Protein AF-A0AAV1WMN7-F1 (afdb_monomer_lite)

Structure (mmCIF, N/CA/C/O backbone):
data_AF-A0AAV1WMN7-F1
#
_entry.id   AF-A0AAV1WMN7-F1
#
loop_
_atom_site.group_PDB
_atom_site.id
_atom_site.type_symbol
_atom_site.label_atom_id
_atom_site.label_alt_id
_atom_site.label_comp_id
_atom_site.label_asym_id
_atom_site.label_entity_id
_atom_site.label_seq_id
_atom_site.pdbx_PDB_ins_code
_atom_site.Cartn_x
_atom_site.Cartn_y
_atom_site.Cartn_z
_atom_site.occupancy
_atom_site.B_iso_or_equiv
_atom_site.auth_seq_id
_atom_site.auth_comp_id
_atom_site.auth_asym_id
_atom_site.auth_atom_id
_atom_site.pdbx_PDB_model_num
ATOM 1 N N . MET A 1 1 ? -5.381 -12.083 8.766 1.00 53.66 1 MET A N 1
ATOM 2 C CA . MET A 1 1 ? -4.663 -11.690 7.536 1.00 53.66 1 MET A CA 1
ATOM 3 C C . MET A 1 1 ? -5.593 -11.857 6.350 1.00 53.66 1 MET A C 1
ATOM 5 O O . MET A 1 1 ? -5.753 -12.968 5.834 1.00 53.66 1 MET A O 1
ATOM 9 N N . ASP A 1 2 ? -6.250 -10.763 5.982 1.00 74.25 2 ASP A N 1
ATOM 10 C CA . ASP A 1 2 ? -7.169 -10.698 4.850 1.00 74.25 2 ASP A CA 1
ATOM 11 C C . ASP A 1 2 ? -6.489 -11.087 3.537 1.00 74.25 2 ASP A C 1
ATOM 13 O O . ASP A 1 2 ? -5.278 -10.934 3.357 1.00 74.25 2 ASP A O 1
ATOM 17 N N . ALA A 1 3 ? -7.266 -11.642 2.608 1.00 82.06 3 ALA A N 1
ATOM 18 C CA . ALA A 1 3 ? -6.767 -12.032 1.290 1.00 82.06 3 ALA A CA 1
ATOM 19 C C . ALA A 1 3 ? -6.142 -10.843 0.532 1.00 82.06 3 ALA A C 1
ATOM 21 O O . ALA A 1 3 ? -5.171 -11.038 -0.196 1.00 82.06 3 ALA A O 1
ATOM 22 N N . ALA A 1 4 ? -6.644 -9.624 0.772 1.00 84.00 4 ALA A N 1
ATOM 23 C CA . ALA A 1 4 ? -6.129 -8.382 0.202 1.00 84.00 4 ALA A CA 1
ATOM 24 C C . ALA A 1 4 ? -4.663 -8.124 0.585 1.00 84.00 4 ALA A C 1
ATOM 26 O O . ALA A 1 4 ? -3.835 -7.938 -0.303 1.00 84.00 4 ALA A O 1
ATOM 27 N N . ALA A 1 5 ? -4.318 -8.224 1.876 1.00 87.88 5 ALA A N 1
ATOM 28 C CA . ALA A 1 5 ? -2.950 -8.020 2.367 1.00 87.88 5 ALA A CA 1
ATOM 29 C C . ALA A 1 5 ? -1.945 -8.923 1.638 1.00 87.88 5 ALA A C 1
ATOM 31 O O . ALA A 1 5 ? -0.938 -8.466 1.109 1.00 87.88 5 ALA A O 1
ATOM 32 N N . ARG A 1 6 ? -2.280 -10.214 1.510 1.00 92.00 6 ARG A N 1
ATOM 33 C CA . ARG A 1 6 ? -1.416 -11.206 0.852 1.00 92.00 6 ARG A CA 1
ATOM 34 C C . ARG A 1 6 ? -1.241 -10.960 -0.643 1.00 92.00 6 ARG A C 1
ATOM 36 O O . ARG A 1 6 ? -0.199 -11.301 -1.198 1.00 92.00 6 ARG A O 1
ATOM 43 N N . MET A 1 7 ? -2.258 -10.429 -1.319 1.00 93.12 7 MET A N 1
ATOM 44 C CA . MET A 1 7 ? -2.145 -10.068 -2.735 1.00 93.12 7 MET A CA 1
ATOM 45 C C . MET A 1 7 ? -1.276 -8.823 -2.916 1.00 93.12 7 MET A C 1
ATOM 47 O O . MET A 1 7 ? -0.426 -8.806 -3.804 1.00 93.12 7 MET A O 1
ATOM 51 N N . ILE A 1 8 ? -1.437 -7.833 -2.038 1.00 93.56 8 ILE A N 1
ATOM 52 C CA . ILE A 1 8 ? -0.651 -6.597 -2.037 1.00 93.56 8 ILE A CA 1
ATOM 53 C C . ILE A 1 8 ? 0.828 -6.892 -1.756 1.00 93.56 8 ILE A C 1
ATOM 55 O O . ILE A 1 8 ? 1.687 -6.467 -2.522 1.00 93.56 8 ILE A O 1
ATOM 59 N N . GLU A 1 9 ? 1.137 -7.701 -0.740 1.00 93.38 9 GLU A N 1
ATOM 60 C CA . GLU A 1 9 ? 2.513 -8.117 -0.430 1.00 93.38 9 GLU A CA 1
ATOM 61 C C . GLU A 1 9 ? 3.180 -8.833 -1.609 1.00 93.38 9 GLU A C 1
ATOM 63 O O . GLU A 1 9 ? 4.337 -8.564 -1.936 1.00 93.38 9 GLU A O 1
ATOM 68 N N . LYS A 1 10 ? 2.450 -9.722 -2.295 1.00 95.44 10 LYS A N 1
ATOM 69 C CA . LYS A 1 10 ? 2.958 -10.390 -3.500 1.00 95.44 10 LYS A CA 1
ATOM 70 C C . LYS A 1 10 ? 3.209 -9.407 -4.637 1.00 95.44 10 LYS A C 1
ATOM 72 O O . LYS A 1 10 ? 4.210 -9.556 -5.331 1.00 95.44 10 LYS A O 1
ATOM 77 N N . ALA A 1 11 ? 2.327 -8.427 -4.826 1.00 94.81 11 ALA A N 1
ATOM 78 C CA . ALA A 1 11 ? 2.487 -7.400 -5.847 1.00 94.81 11 ALA A CA 1
ATOM 79 C C . ALA A 1 11 ? 3.727 -6.534 -5.576 1.00 94.81 11 ALA A C 1
ATOM 81 O O . ALA A 1 11 ? 4.531 -6.344 -6.483 1.00 94.81 11 ALA A O 1
ATOM 82 N N . ILE A 1 12 ? 3.934 -6.116 -4.323 1.00 95.31 12 ILE A N 1
ATOM 83 C CA . ILE A 1 12 ? 5.129 -5.377 -3.884 1.00 95.31 12 ILE A CA 1
ATOM 84 C C . ILE A 1 12 ? 6.392 -6.231 -4.041 1.00 95.31 12 ILE A C 1
ATOM 86 O O . ILE A 1 12 ? 7.409 -5.757 -4.533 1.00 95.31 12 ILE A O 1
ATOM 90 N N . THR A 1 13 ? 6.333 -7.513 -3.676 1.00 96.19 13 THR A N 1
ATOM 91 C CA . THR A 1 13 ? 7.478 -8.428 -3.819 1.00 96.19 13 THR A CA 1
ATOM 92 C C . THR A 1 13 ? 7.851 -8.643 -5.287 1.00 96.19 13 THR A C 1
ATOM 94 O O . THR A 1 13 ? 9.031 -8.696 -5.623 1.00 96.19 13 THR A O 1
ATOM 97 N N . ALA A 1 14 ? 6.856 -8.782 -6.167 1.00 96.94 14 ALA A N 1
ATOM 98 C CA . ALA A 1 14 ? 7.076 -8.970 -7.598 1.00 96.94 14 ALA A CA 1
ATOM 99 C C . ALA A 1 14 ? 7.527 -7.677 -8.294 1.00 96.94 14 ALA A C 1
ATOM 101 O O . ALA A 1 14 ? 8.322 -7.732 -9.231 1.00 96.94 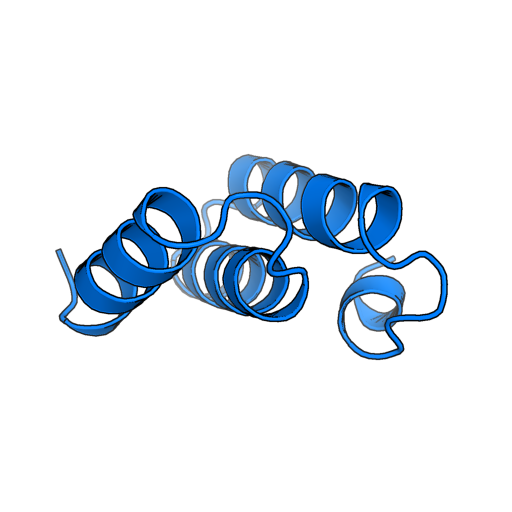14 ALA A O 1
ATOM 102 N N . ASN A 1 15 ? 7.019 -6.528 -7.848 1.00 94.50 15 ASN A N 1
ATOM 103 C CA . ASN A 1 15 ? 7.369 -5.215 -8.363 1.00 94.50 15 ASN A CA 1
ATOM 104 C C . ASN A 1 15 ? 7.403 -4.172 -7.225 1.00 94.50 15 ASN A C 1
ATOM 106 O O . ASN A 1 15 ? 6.374 -3.562 -6.915 1.00 94.50 15 ASN A O 1
ATOM 110 N N . PRO A 1 16 ? 8.589 -3.912 -6.645 1.00 94.12 16 PRO A N 1
ATOM 111 C CA . PRO A 1 16 ? 8.752 -2.930 -5.572 1.00 94.12 16 PRO A CA 1
ATOM 112 C C . PRO A 1 16 ? 8.489 -1.482 -5.996 1.00 94.12 16 PRO A C 1
ATOM 114 O O . PRO A 1 16 ? 8.388 -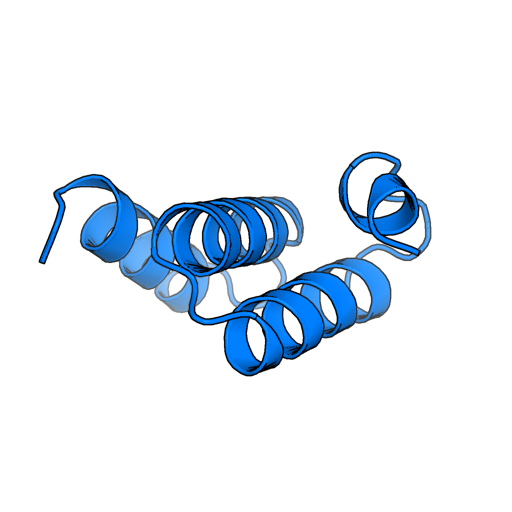0.610 -5.145 1.00 94.12 16 PRO A O 1
ATOM 117 N N . THR A 1 17 ? 8.382 -1.199 -7.297 1.00 94.12 17 THR A N 1
ATOM 118 C CA . THR A 1 17 ? 8.046 0.133 -7.819 1.00 94.12 17 THR A CA 1
ATOM 119 C C . THR A 1 17 ? 6.604 0.190 -8.324 1.00 94.12 17 THR A C 1
ATOM 121 O O . THR A 1 17 ? 6.279 0.985 -9.203 1.00 94.12 17 THR A O 1
ATOM 124 N N . TYR A 1 18 ? 5.719 -0.680 -7.827 1.00 94.44 18 TYR A N 1
ATOM 125 C CA . TYR A 1 18 ? 4.304 -0.649 -8.182 1.00 94.44 18 TYR A CA 1
ATOM 126 C C . TYR A 1 18 ? 3.521 0.262 -7.230 1.00 94.44 18 TYR A C 1
ATOM 128 O O . TYR A 1 18 ? 2.997 -0.188 -6.212 1.00 94.44 18 TYR A O 1
ATOM 136 N N . ALA A 1 19 ? 3.435 1.550 -7.572 1.00 93.06 19 ALA A N 1
ATOM 137 C CA . ALA A 1 19 ? 2.838 2.585 -6.722 1.00 93.06 19 ALA A CA 1
ATOM 138 C C . ALA A 1 19 ? 1.415 2.235 -6.238 1.00 93.06 19 ALA A C 1
ATOM 140 O O . ALA A 1 19 ? 1.092 2.375 -5.061 1.00 93.06 19 ALA 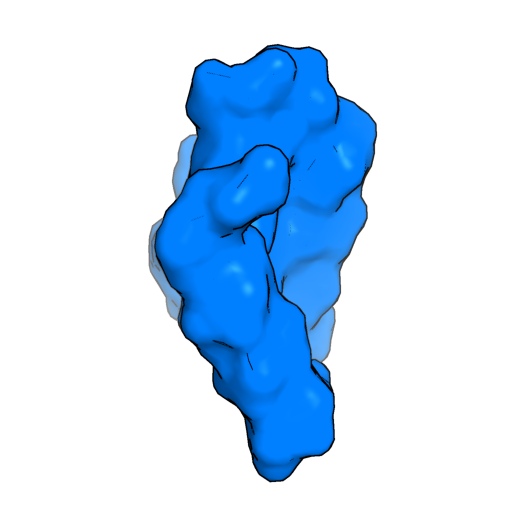A O 1
ATOM 141 N N . GLU A 1 20 ? 0.576 1.691 -7.121 1.00 92.31 20 GLU A N 1
ATOM 142 C CA . GLU A 1 20 ? -0.810 1.333 -6.797 1.00 92.31 20 GLU A CA 1
ATOM 143 C C . GLU A 1 20 ? -0.916 0.237 -5.721 1.00 92.31 20 GLU A C 1
ATOM 145 O O . GLU A 1 20 ? -1.849 0.252 -4.916 1.00 92.31 20 GLU A O 1
ATOM 150 N N . ALA A 1 21 ? 0.054 -0.682 -5.636 1.00 94.94 21 ALA A N 1
ATOM 151 C CA . ALA A 1 21 ? 0.080 -1.670 -4.559 1.00 94.94 21 ALA A CA 1
ATOM 152 C C . ALA A 1 21 ? 0.309 -1.012 -3.191 1.00 94.94 21 ALA A C 1
ATOM 154 O O . ALA A 1 21 ? -0.356 -1.382 -2.224 1.00 94.94 21 ALA A O 1
ATOM 155 N N . TYR A 1 22 ? 1.179 -0.003 -3.118 1.00 95.06 22 TYR A N 1
ATOM 156 C CA . TYR A 1 22 ? 1.387 0.784 -1.901 1.00 95.06 22 TYR A CA 1
ATOM 157 C C . TYR A 1 22 ? 0.164 1.639 -1.551 1.00 95.06 22 TYR A C 1
ATOM 159 O O . TYR A 1 22 ? -0.218 1.703 -0.386 1.00 95.06 22 TYR A O 1
ATOM 167 N N . ASN A 1 23 ? -0.532 2.200 -2.543 1.00 94.06 23 ASN A N 1
ATOM 168 C CA . ASN A 1 23 ? -1.817 2.865 -2.307 1.00 94.06 23 ASN A CA 1
ATOM 169 C C . ASN A 1 23 ? -2.856 1.908 -1.698 1.00 94.06 23 ASN A C 1
ATOM 171 O O . ASN A 1 23 ? -3.507 2.233 -0.707 1.00 94.06 23 ASN A O 1
ATOM 175 N N . ASN A 1 24 ? -2.992 0.705 -2.259 1.00 93.88 24 ASN A N 1
ATOM 176 C CA . ASN A 1 24 ? -3.930 -0.298 -1.751 1.00 93.88 24 ASN A CA 1
ATOM 177 C C . ASN A 1 24 ? -3.539 -0.797 -0.352 1.00 93.88 24 ASN A C 1
ATOM 179 O O . ASN A 1 24 ? -4.417 -1.101 0.456 1.00 93.88 24 ASN A O 1
ATOM 183 N N . LEU A 1 25 ? -2.238 -0.839 -0.048 1.00 94.12 25 LEU A N 1
ATOM 184 C CA . LEU A 1 25 ? -1.738 -1.115 1.295 1.00 94.12 25 LEU A CA 1
ATOM 185 C C . LEU A 1 25 ? -2.151 -0.012 2.279 1.00 94.12 25 LEU A C 1
ATOM 187 O O . LEU A 1 25 ? -2.624 -0.312 3.372 1.00 94.12 25 LEU A O 1
ATOM 191 N N . GLY A 1 26 ? -2.036 1.252 1.868 1.00 94.06 26 GLY A N 1
ATOM 192 C CA . GLY A 1 26 ? -2.479 2.396 2.660 1.00 94.06 26 GLY A CA 1
ATOM 193 C C . GLY A 1 26 ? -3.982 2.376 2.936 1.00 94.06 26 GLY A C 1
ATOM 194 O O . GLY A 1 26 ? -4.410 2.656 4.055 1.00 94.06 26 GLY A O 1
ATOM 195 N N . VAL A 1 27 ? -4.794 1.992 1.947 1.00 93.50 27 VAL A N 1
ATOM 196 C CA . VAL A 1 27 ? -6.250 1.835 2.117 1.00 93.50 27 VAL A CA 1
ATOM 197 C C . VAL A 1 27 ? -6.553 0.742 3.132 1.00 93.50 27 VAL A C 1
ATOM 199 O O . VAL A 1 27 ? -7.333 0.972 4.052 1.00 93.50 27 VAL A O 1
ATOM 202 N N . LEU A 1 28 ? -5.894 -0.412 3.006 1.00 93.50 28 LEU A N 1
ATOM 203 C CA . LEU A 1 28 ? -6.073 -1.524 3.931 1.00 93.50 28 LEU A CA 1
ATOM 204 C C . LEU A 1 28 ? -5.749 -1.111 5.374 1.00 93.50 28 LEU A C 1
ATOM 206 O O . LEU A 1 28 ? -6.575 -1.334 6.254 1.00 93.50 28 LEU A O 1
ATOM 210 N N . TYR A 1 29 ? -4.598 -0.470 5.600 1.00 94.31 29 TYR A N 1
ATOM 211 C CA . TYR A 1 29 ? -4.192 0.001 6.928 1.00 94.31 29 TYR A CA 1
ATOM 212 C C . TYR A 1 29 ? -5.112 1.088 7.486 1.00 94.31 29 TYR A C 1
ATOM 214 O O . TYR A 1 29 ? -5.388 1.133 8.683 1.00 94.31 29 TYR A O 1
ATOM 222 N N . ARG A 1 30 ? -5.633 1.973 6.633 1.00 93.31 30 ARG A N 1
ATOM 223 C CA . ARG A 1 30 ? -6.612 2.975 7.062 1.00 93.31 30 ARG A CA 1
ATOM 224 C C . ARG A 1 30 ? -7.897 2.303 7.542 1.00 93.31 30 ARG A C 1
ATOM 226 O O . ARG A 1 30 ? -8.418 2.674 8.592 1.00 93.31 30 ARG A O 1
ATOM 233 N N . ASP A 1 31 ? -8.391 1.324 6.791 1.00 92.12 31 ASP A N 1
ATOM 234 C CA . ASP A 1 31 ? -9.652 0.641 7.080 1.00 92.12 31 ASP A CA 1
ATOM 235 C C . ASP A 1 31 ? -9.552 -0.259 8.333 1.00 92.12 31 ASP A C 1
ATOM 237 O O . ASP A 1 31 ? -10.554 -0.480 9.015 1.00 92.12 31 ASP A O 1
ATOM 241 N N . THR A 1 32 ? -8.348 -0.719 8.694 1.00 92.19 32 THR A N 1
ATOM 242 C CA . THR A 1 32 ? -8.058 -1.436 9.953 1.00 92.19 32 THR A CA 1
ATOM 243 C C . THR A 1 32 ? -7.724 -0.511 11.131 1.00 92.19 32 THR A C 1
ATOM 245 O O . THR A 1 32 ? -7.598 -0.984 12.262 1.00 92.19 32 THR A O 1
ATOM 248 N N . GLY A 1 33 ? -7.620 0.804 10.906 1.00 93.38 33 GLY A N 1
ATOM 249 C CA . GLY A 1 33 ? -7.289 1.802 11.932 1.00 93.38 33 GLY A CA 1
ATOM 250 C C . GLY A 1 33 ? -5.789 1.961 12.213 1.00 93.38 33 GLY A C 1
ATOM 251 O O . GLY A 1 33 ? -5.404 2.699 13.120 1.00 93.38 33 GLY A O 1
ATOM 252 N N . GLU A 1 34 ? -4.930 1.320 11.426 1.00 94.62 34 GLU A N 1
ATOM 253 C CA . GLU A 1 34 ? -3.467 1.387 11.487 1.00 94.62 34 GLU A CA 1
ATOM 254 C C . GLU A 1 34 ? -2.951 2.649 10.765 1.00 94.62 34 GLU A C 1
ATOM 256 O O . GLU A 1 34 ? -2.195 2.595 9.796 1.00 94.62 34 GLU A O 1
ATOM 261 N N . ILE A 1 35 ? -3.376 3.825 11.239 1.00 93.62 35 ILE A N 1
ATOM 262 C CA . ILE A 1 35 ? -3.201 5.109 10.535 1.00 93.62 35 ILE A CA 1
ATOM 263 C C . ILE A 1 35 ? -1.736 5.435 10.213 1.00 93.62 35 ILE A C 1
ATOM 265 O O . ILE A 1 35 ? -1.449 5.905 9.117 1.00 93.62 35 ILE A O 1
ATOM 269 N N . THR A 1 36 ? -0.796 5.166 11.123 1.00 94.94 36 THR A N 1
ATOM 270 C CA . THR A 1 36 ? 0.634 5.413 10.866 1.00 94.94 36 THR A CA 1
ATOM 271 C C . THR A 1 36 ? 1.146 4.583 9.690 1.00 94.94 36 THR A C 1
ATOM 273 O O . THR A 1 36 ? 1.781 5.120 8.792 1.00 94.94 36 THR A O 1
ATOM 276 N N . GLN A 1 37 ? 0.794 3.296 9.641 1.00 94.81 37 GLN A N 1
ATOM 277 C CA . GLN A 1 37 ? 1.198 2.414 8.544 1.00 94.81 37 GLN A CA 1
ATOM 278 C C . GLN A 1 37 ? 0.514 2.800 7.229 1.00 94.81 37 GLN A C 1
ATOM 280 O O . GLN A 1 37 ? 1.090 2.627 6.155 1.00 94.81 37 GLN A O 1
ATOM 285 N N . ALA A 1 38 ? -0.704 3.345 7.306 1.00 94.88 38 ALA A N 1
ATOM 286 C CA . ALA A 1 38 ? -1.388 3.884 6.144 1.00 94.88 38 ALA A CA 1
ATOM 287 C C . ALA A 1 38 ? -0.611 5.058 5.534 1.00 94.88 38 ALA A C 1
ATOM 289 O O . ALA A 1 38 ? -0.371 5.056 4.329 1.00 94.88 38 ALA A O 1
ATOM 290 N N . ILE A 1 39 ? -0.180 6.014 6.365 1.00 94.81 39 ILE A N 1
ATOM 291 C CA . ILE A 1 39 ? 0.623 7.169 5.935 1.00 94.81 39 ILE A CA 1
ATOM 292 C C . ILE A 1 39 ? 1.913 6.696 5.270 1.00 94.81 39 ILE A C 1
ATOM 294 O O . ILE A 1 39 ? 2.154 7.063 4.123 1.00 94.81 39 ILE A O 1
ATOM 298 N N . ASP A 1 40 ? 2.673 5.814 5.926 1.00 95.19 40 ASP A N 1
ATOM 299 C CA . ASP A 1 40 ? 3.924 5.281 5.373 1.00 95.19 40 ASP A CA 1
ATOM 300 C C . ASP A 1 40 ? 3.701 4.650 3.986 1.00 95.19 40 ASP A C 1
ATOM 302 O O . ASP A 1 40 ? 4.476 4.860 3.052 1.00 95.19 40 ASP A O 1
ATOM 306 N N . ALA A 1 41 ? 2.614 3.892 3.818 1.00 94.81 41 ALA A N 1
ATOM 307 C CA . ALA A 1 41 ? 2.278 3.266 2.545 1.00 94.81 41 ALA A CA 1
ATOM 308 C C . ALA A 1 41 ? 1.901 4.293 1.459 1.00 94.81 41 ALA A C 1
ATOM 310 O O . ALA A 1 41 ? 2.352 4.168 0.317 1.00 94.81 41 ALA A O 1
ATOM 311 N N . TYR A 1 42 ? 1.132 5.332 1.789 1.00 93.75 42 TYR A N 1
ATOM 312 C CA . TYR A 1 42 ? 0.826 6.403 0.836 1.00 93.75 42 TYR A CA 1
ATOM 313 C C . TYR A 1 42 ? 2.066 7.225 0.466 1.00 93.75 42 TYR A C 1
ATOM 315 O O . TYR A 1 42 ? 2.235 7.568 -0.705 1.00 93.75 42 TYR A O 1
ATOM 323 N N . GLU A 1 43 ? 2.974 7.471 1.410 1.00 94.31 43 GLU A N 1
ATOM 324 C CA . GLU A 1 43 ? 4.255 8.125 1.134 1.00 94.31 43 GLU A CA 1
ATOM 325 C C . GLU A 1 43 ? 5.110 7.299 0.169 1.00 94.31 43 GLU A C 1
ATOM 327 O O . GLU A 1 43 ? 5.649 7.843 -0.793 1.00 94.31 43 GLU A O 1
ATOM 332 N N . GLN A 1 44 ? 5.191 5.975 0.353 1.00 94.25 44 GLN A N 1
ATOM 333 C CA . GLN A 1 44 ? 5.878 5.107 -0.610 1.00 94.25 44 GLN A CA 1
ATOM 334 C C . GLN A 1 44 ? 5.231 5.162 -2.000 1.00 94.25 44 GLN A C 1
ATOM 336 O O . GLN A 1 44 ? 5.948 5.226 -2.998 1.00 94.25 44 GLN A O 1
ATOM 341 N N . CYS A 1 45 ? 3.896 5.200 -2.085 1.00 94.69 45 CYS A N 1
ATOM 342 C CA . CYS A 1 45 ? 3.205 5.382 -3.362 1.00 94.69 45 CYS A CA 1
ATOM 343 C C . CYS A 1 45 ? 3.626 6.690 -4.051 1.00 94.69 45 CYS A C 1
ATOM 345 O O . CYS A 1 45 ? 3.969 6.657 -5.230 1.00 94.69 45 CYS A O 1
ATOM 347 N N . LEU A 1 46 ? 3.625 7.815 -3.331 1.00 92.44 46 LEU A N 1
ATOM 348 C CA . LEU A 1 46 ? 3.991 9.131 -3.875 1.00 92.44 46 LEU A CA 1
ATOM 349 C C . LEU A 1 46 ? 5.483 9.248 -4.204 1.00 92.44 46 LEU A C 1
ATOM 351 O O . LEU A 1 46 ? 5.851 9.958 -5.133 1.00 92.44 46 LEU A O 1
ATOM 355 N N . ASN A 1 47 ? 6.351 8.535 -3.485 1.00 93.62 47 ASN A N 1
ATOM 356 C CA . ASN A 1 47 ? 7.778 8.475 -3.807 1.00 93.62 47 ASN A CA 1
ATOM 357 C C . ASN A 1 47 ? 8.041 7.747 -5.134 1.00 93.62 47 ASN A C 1
ATOM 359 O O . ASN A 1 47 ? 8.993 8.080 -5.839 1.00 93.62 47 ASN A O 1
ATOM 363 N N . ILE A 1 48 ? 7.224 6.742 -5.460 1.00 93.69 48 ILE A N 1
ATOM 364 C CA . ILE A 1 48 ? 7.337 5.962 -6.699 1.00 93.69 48 ILE A CA 1
ATOM 365 C C . ILE A 1 48 ? 6.660 6.688 -7.865 1.00 93.69 48 ILE A C 1
ATOM 367 O O . ILE A 1 48 ? 7.238 6.788 -8.946 1.00 93.69 48 ILE A O 1
ATOM 371 N N . ASP A 1 49 ? 5.438 7.169 -7.649 1.00 91.56 49 ASP A N 1
ATOM 372 C CA . ASP A 1 49 ? 4.650 7.916 -8.624 1.00 91.56 49 ASP A CA 1
ATOM 373 C C . ASP A 1 49 ? 4.067 9.174 -7.958 1.00 91.56 49 ASP A C 1
ATOM 375 O O . ASP A 1 49 ? 2.977 9.125 -7.371 1.00 91.56 49 ASP A O 1
ATOM 379 N N . PRO A 1 50 ? 4.785 10.309 -8.044 1.00 86.88 50 PRO A N 1
ATOM 380 C CA . PRO A 1 50 ? 4.340 11.580 -7.477 1.00 86.88 50 PRO A CA 1
ATOM 381 C C . PRO A 1 50 ? 3.025 12.099 -8.074 1.00 86.88 50 PRO A C 1
ATOM 383 O O . PRO A 1 50 ? 2.328 12.875 -7.421 1.00 86.88 50 PRO A O 1
ATOM 386 N N . ASP A 1 51 ? 2.671 11.667 -9.289 1.00 83.56 51 ASP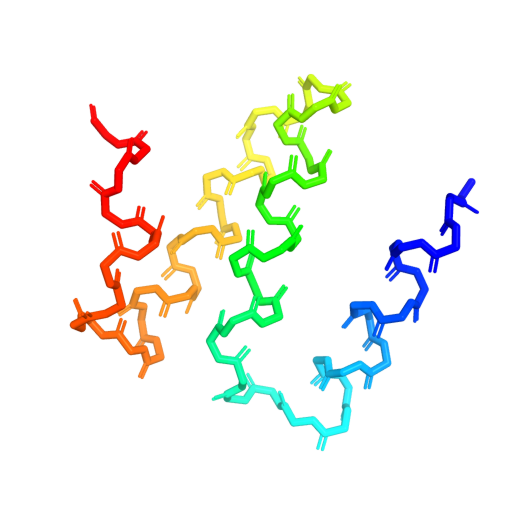 A N 1
ATOM 387 C CA . ASP A 1 51 ? 1.442 12.064 -9.984 1.00 83.56 51 ASP A CA 1
ATOM 388 C C . ASP A 1 51 ? 0.265 11.117 -9.680 1.00 83.56 51 ASP A C 1
ATOM 390 O O . ASP A 1 51 ? -0.848 11.303 -10.197 1.00 83.56 51 ASP A O 1
ATOM 394 N N . SER A 1 52 ? 0.478 10.112 -8.821 1.00 78.56 52 SER A N 1
ATOM 395 C CA . SER A 1 52 ? -0.558 9.179 -8.387 1.00 78.56 52 SER A CA 1
ATOM 396 C C . SER A 1 52 ? -1.672 9.924 -7.650 1.00 78.56 52 SER A C 1
ATOM 398 O O . SER A 1 52 ? -1.614 10.202 -6.449 1.00 78.56 52 SER A O 1
ATOM 400 N N . ARG A 1 53 ? -2.750 10.219 -8.386 1.00 68.50 53 ARG A N 1
ATOM 401 C CA . ARG A 1 53 ? -3.936 10.936 -7.882 1.00 68.50 53 ARG A CA 1
ATOM 402 C C . ARG A 1 53 ? -4.617 10.234 -6.705 1.00 68.50 53 ARG A C 1
ATOM 404 O O . ARG A 1 53 ? -5.398 10.867 -6.002 1.00 68.50 53 ARG A O 1
ATOM 411 N N . ASN A 1 54 ? -4.337 8.945 -6.508 1.00 65.44 54 ASN A N 1
ATOM 412 C CA . ASN A 1 54 ? -4.956 8.119 -5.476 1.00 65.44 54 ASN A CA 1
ATOM 413 C C . ASN A 1 54 ? -4.314 8.326 -4.094 1.00 65.44 54 ASN A C 1
ATOM 415 O O . ASN A 1 54 ? -5.032 8.323 -3.098 1.00 65.44 54 ASN A O 1
ATOM 419 N N . ALA A 1 55 ? -3.001 8.574 -4.024 1.00 59.72 55 ALA A N 1
ATOM 420 C CA . ALA A 1 55 ? -2.300 8.754 -2.749 1.00 59.72 55 ALA A CA 1
ATOM 421 C C . ALA A 1 55 ? -2.383 10.196 -2.214 1.00 59.72 55 ALA A C 1
ATOM 423 O O . ALA A 1 55 ? -2.383 10.413 -1.005 1.00 59.72 55 ALA A O 1
ATOM 424 N N . GLY A 1 56 ? -2.536 11.187 -3.099 1.00 54.91 56 GLY A N 1
ATOM 425 C CA . GLY A 1 56 ? -2.660 12.600 -2.719 1.00 54.91 56 GLY A CA 1
ATOM 426 C C . GLY A 1 56 ? -3.991 12.990 -2.060 1.00 54.91 56 GLY A C 1
ATOM 427 O O . GLY A 1 56 ? -4.133 14.125 -1.622 1.00 54.91 56 GLY A O 1
ATOM 428 N N . GLN A 1 57 ? -4.973 12.084 -1.981 1.00 54.81 57 GLN A N 1
ATOM 429 C CA . GLN A 1 57 ? -6.290 12.358 -1.383 1.00 54.81 57 GLN A CA 1
ATOM 430 C C . GLN A 1 57 ? -6.333 12.164 0.145 1.00 54.81 57 GLN A C 1
ATOM 432 O O . GLN A 1 57 ? -7.398 12.301 0.745 1.00 54.81 57 GLN A O 1
ATOM 437 N N . VAL A 1 58 ? -5.200 11.803 0.760 1.00 50.16 58 VAL A N 1
ATOM 438 C CA . VAL A 1 58 ? -5.108 11.380 2.172 1.00 50.16 58 VAL A CA 1
ATOM 439 C C . VAL A 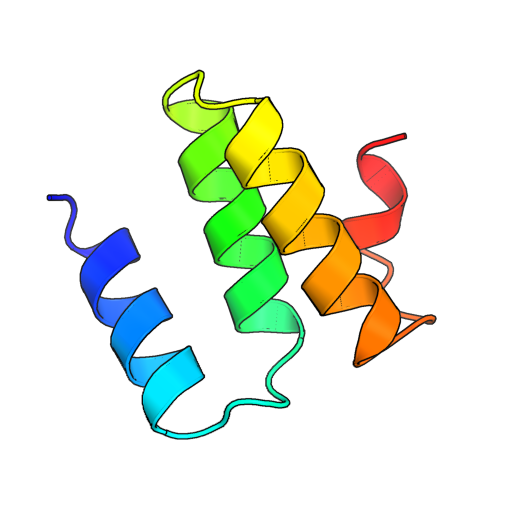1 58 ? -4.453 12.437 3.080 1.00 50.16 58 VAL A C 1
ATOM 441 O O . VAL A 1 58 ? -4.309 12.209 4.279 1.00 50.16 58 VAL A O 1
ATOM 444 N N . LEU A 1 59 ? -4.102 13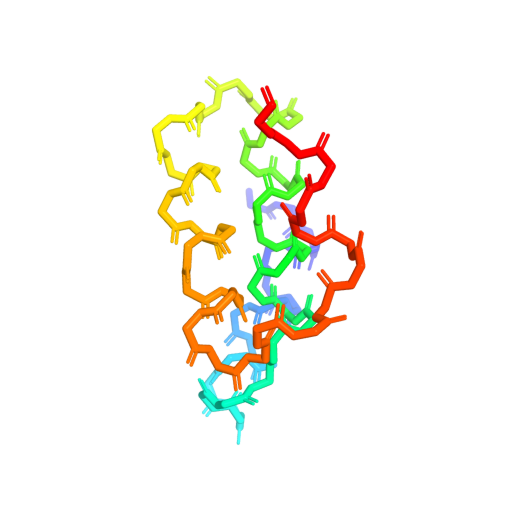.608 2.539 1.00 47.78 59 LEU A N 1
ATOM 445 C CA . LEU A 1 59 ? -3.704 14.797 3.308 1.00 47.78 59 LEU A CA 1
ATOM 446 C C . LEU A 1 59 ? -4.851 15.811 3.344 1.00 47.78 59 LEU A C 1
ATOM 448 O O . LEU A 1 59 ? -5.075 16.391 4.430 1.00 47.78 59 LEU A O 1
#

Radius of gyration: 10.46 Å; chains: 1; bounding box: 18×27×22 Å

Organism: Lupinus luteus (NCBI:txid3873)

Sequence (59 aa):
MDAAARMIEKAITANPTYAEAYNNLGVLYRDTGEITQAIDAYEQCLNIDPDSRNAGQVL

InterPro domains:
  IPR011990 Tetratricopeptide-like helical domain superfamily [G3DSA:1.25.40.10] (1-59)
  IPR011990 Tetratricopeptide-like helical domain superfamily [SSF48452] (2-53)
  IPR019734 Tetratricopeptide repeat [PF00515] (19-51)
  IPR019734 Tetratricopeptide repeat [PS50005] (19-52)
  IPR019734 Tetratricopeptide repeat [SM00028] (19-52)
  IPR051939 Glycosyltransferase 41/O-GlcNAc transferase [PTHR44835] (1-57)

Foldseek 3Di:
DDPLVVVLVVVCVVPVLPLVSLLSQLVVCVVVVVNVSSLVSLVSSCVSPVPPPSSVVSD

pLDDT: mean 87.63, std 13.09, range [47.78, 96.94]

Secondary structure (DSSP, 8-state):
--HHHHHHHHHHHH-TT-HHHHHHHHHHHHHTT-HHHHHHHHHHHHHH-TT-TTGGGG-